Protein AF-A0A1H3CA97-F1 (afdb_monomer)

Secondary structure (DSSP, 8-state):
-EEEEHHHHHHHH-GGGGGGS-HHHHT-EEEES-TTT--HHHHHHHHHHHHHHHHS----

Structure (mmCIF, N/CA/C/O backbone):
data_AF-A0A1H3CA97-F1
#
_entry.id   AF-A0A1H3CA97-F1
#
loop_
_atom_site.group_PDB
_atom_site.id
_atom_site.type_symbol
_atom_site.label_atom_id
_atom_site.label_alt_id
_atom_site.label_comp_id
_atom_site.label_asym_id
_atom_site.label_entity_id
_atom_site.label_seq_id
_atom_site.pdbx_PDB_ins_code
_atom_site.Cartn_x
_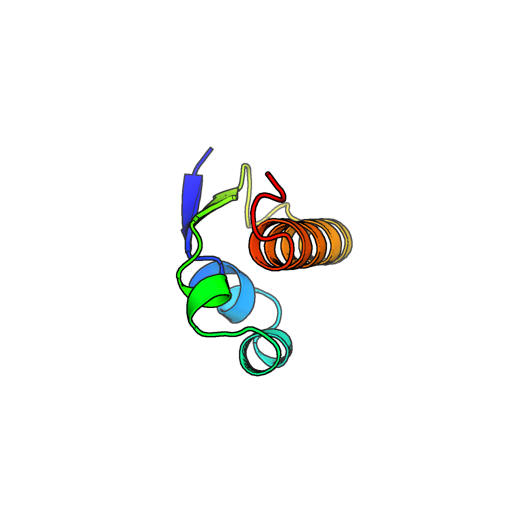atom_site.Cartn_y
_atom_site.Cartn_z
_atom_site.occupancy
_atom_site.B_iso_or_equiv
_atom_site.auth_seq_id
_atom_site.auth_comp_id
_atom_site.auth_asym_id
_atom_site.auth_atom_id
_atom_site.pdbx_PDB_model_num
ATOM 1 N N . MET A 1 1 ? -2.457 -1.995 14.854 1.00 61.28 1 MET A N 1
ATOM 2 C CA . MET A 1 1 ? -1.540 -1.305 13.931 1.00 61.28 1 MET A CA 1
ATOM 3 C C . MET A 1 1 ? -0.646 -2.376 13.373 1.00 61.28 1 MET A C 1
ATOM 5 O O . MET A 1 1 ? 0.100 -2.976 14.135 1.00 61.28 1 MET A O 1
ATOM 9 N N . GLU A 1 2 ? -0.839 -2.693 12.106 1.00 68.00 2 GLU A N 1
ATOM 10 C CA . GLU A 1 2 ? -0.107 -3.736 11.405 1.00 68.00 2 GLU A CA 1
ATOM 11 C C . GLU A 1 2 ? 0.614 -3.074 10.238 1.00 68.00 2 GLU A C 1
ATOM 13 O O . GLU A 1 2 ? 0.025 -2.268 9.518 1.00 68.00 2 GLU A O 1
ATOM 18 N N . THR A 1 3 ? 1.905 -3.349 10.104 1.00 75.56 3 THR A N 1
ATOM 19 C CA . THR A 1 3 ? 2.696 -2.836 8.991 1.00 75.56 3 THR A CA 1
ATOM 20 C C . THR A 1 3 ? 2.704 -3.900 7.911 1.00 75.56 3 THR A C 1
ATOM 22 O O . THR A 1 3 ? 3.054 -5.050 8.181 1.00 75.56 3 THR A O 1
ATOM 25 N N . MET A 1 4 ? 2.300 -3.538 6.699 1.00 81.62 4 MET A N 1
ATOM 26 C CA . MET A 1 4 ? 2.352 -4.448 5.563 1.00 81.62 4 MET A CA 1
ATOM 27 C C . MET A 1 4 ? 2.848 -3.731 4.319 1.00 81.62 4 MET A C 1
ATOM 29 O O . MET A 1 4 ? 2.753 -2.510 4.213 1.00 81.62 4 MET A O 1
ATOM 33 N N . LYS A 1 5 ? 3.350 -4.495 3.350 1.00 84.56 5 LYS A N 1
ATOM 34 C CA . LYS A 1 5 ? 3.728 -3.920 2.062 1.00 84.56 5 LYS A CA 1
ATOM 35 C C . LYS A 1 5 ? 2.503 -3.372 1.336 1.00 84.56 5 LYS A C 1
ATOM 37 O O . LYS A 1 5 ? 1.463 -4.039 1.286 1.00 84.56 5 LYS A O 1
ATOM 42 N N . LEU A 1 6 ? 2.657 -2.200 0.722 1.00 81.81 6 LEU A N 1
ATOM 43 C CA . LEU A 1 6 ? 1.642 -1.572 -0.119 1.00 81.81 6 LEU A CA 1
ATOM 44 C C . LEU A 1 6 ? 1.210 -2.531 -1.234 1.00 81.81 6 LEU A C 1
ATOM 46 O O . LEU A 1 6 ? 0.020 -2.673 -1.485 1.00 81.81 6 LEU A O 1
ATOM 50 N N . SER A 1 7 ? 2.155 -3.275 -1.821 1.00 83.44 7 SER A N 1
ATOM 51 C CA . SER A 1 7 ? 1.872 -4.361 -2.772 1.00 83.44 7 SER A CA 1
ATOM 52 C C . SER A 1 7 ? 0.810 -5.339 -2.273 1.00 83.44 7 SER A C 1
ATOM 54 O O . SER A 1 7 ? -0.162 -5.609 -2.976 1.00 83.44 7 SER A O 1
ATOM 56 N N . THR A 1 8 ? 0.955 -5.848 -1.052 1.00 83.75 8 THR A N 1
ATOM 57 C CA . THR A 1 8 ? 0.009 -6.803 -0.465 1.00 83.75 8 THR A CA 1
ATOM 58 C C . THR A 1 8 ? -1.352 -6.160 -0.199 1.00 83.75 8 THR A C 1
ATOM 60 O O . THR A 1 8 ? -2.384 -6.787 -0.450 1.00 83.75 8 THR A O 1
ATOM 63 N N . LEU A 1 9 ? -1.370 -4.909 0.269 1.00 80.25 9 LEU A N 1
ATOM 64 C CA . LEU A 1 9 ? -2.605 -4.155 0.497 1.00 80.25 9 LEU A CA 1
ATOM 65 C C . LEU A 1 9 ? -3.377 -3.952 -0.816 1.00 80.25 9 LEU A C 1
ATOM 67 O O . LEU A 1 9 ? -4.567 -4.250 -0.902 1.00 80.25 9 LEU A O 1
ATOM 71 N N . ILE A 1 10 ? -2.675 -3.509 -1.854 1.00 79.38 10 ILE A N 1
ATOM 72 C CA . ILE A 1 10 ? -3.223 -3.263 -3.186 1.00 79.38 10 ILE A CA 1
ATOM 73 C C . ILE A 1 10 ? -3.772 -4.547 -3.797 1.00 79.38 10 ILE A C 1
ATOM 75 O O . ILE A 1 10 ? -4.917 -4.566 -4.238 1.00 79.38 10 ILE A O 1
ATOM 79 N N . LEU A 1 11 ? -3.001 -5.638 -3.772 1.00 82.19 11 LEU A N 1
ATOM 80 C CA . LEU A 1 11 ? -3.438 -6.931 -4.307 1.00 82.19 11 LEU A CA 1
ATOM 81 C C . LEU A 1 11 ? -4.695 -7.454 -3.609 1.00 82.19 11 LEU A C 1
ATOM 83 O O . LEU A 1 11 ? -5.529 -8.094 -4.244 1.00 82.19 11 LEU A O 1
ATOM 87 N N . THR A 1 12 ? -4.831 -7.180 -2.311 1.00 78.94 12 THR A N 1
ATOM 88 C CA . THR A 1 12 ? -5.978 -7.6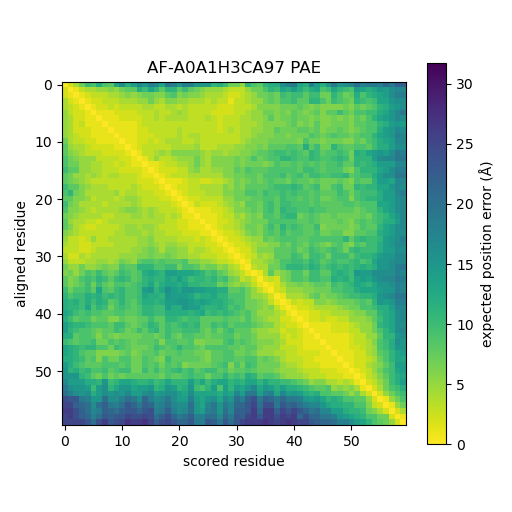33 -1.517 1.00 78.94 12 THR A CA 1
ATOM 89 C C . THR A 1 12 ? -7.249 -6.856 -1.855 1.00 78.94 12 THR A C 1
ATOM 91 O O . THR A 1 12 ? -8.337 -7.428 -1.799 1.00 78.94 12 THR A O 1
ATOM 94 N N . VAL A 1 13 ? -7.139 -5.570 -2.206 1.00 72.50 13 VAL A N 1
ATOM 95 C CA . VAL A 1 13 ? -8.318 -4.699 -2.329 1.00 72.50 13 VAL A CA 1
ATOM 96 C C . VAL A 1 13 ? -8.629 -4.272 -3.759 1.00 72.50 13 VAL A C 1
ATOM 98 O O . VAL A 1 13 ? -9.795 -4.211 -4.153 1.00 72.50 13 VAL A O 1
ATOM 101 N N . SER A 1 14 ? -7.624 -3.938 -4.557 1.00 72.69 14 SER A N 1
ATOM 102 C CA . SER A 1 14 ? -7.790 -3.572 -5.966 1.00 72.69 14 SER A CA 1
ATOM 103 C C . SER A 1 14 ? -6.509 -3.899 -6.734 1.00 72.69 14 SER A C 1
ATOM 105 O O . SER A 1 14 ? -5.658 -3.025 -6.903 1.00 72.69 14 SER A O 1
ATOM 107 N N . PRO A 1 15 ? -6.368 -5.149 -7.209 1.00 77.88 15 PRO A N 1
ATOM 108 C CA . PRO A 1 15 ? -5.191 -5.584 -7.955 1.00 77.88 15 PRO A CA 1
ATOM 109 C C . PRO A 1 15 ? -4.973 -4.776 -9.242 1.00 77.88 15 PRO A C 1
ATOM 111 O O . PRO A 1 15 ? -3.839 -4.659 -9.682 1.00 77.88 15 PRO A O 1
ATOM 114 N N . ASP A 1 16 ? -6.005 -4.136 -9.799 1.00 78.62 16 ASP A N 1
ATOM 115 C CA . ASP A 1 16 ? -5.876 -3.232 -10.952 1.00 78.62 16 ASP A CA 1
ATOM 116 C C . ASP A 1 16 ? -4.959 -2.024 -10.680 1.00 78.62 16 ASP A C 1
ATOM 118 O O . ASP A 1 16 ? -4.316 -1.505 -11.589 1.00 78.62 16 ASP A O 1
ATOM 122 N N . LEU A 1 17 ? -4.861 -1.572 -9.422 1.00 71.62 17 LEU A N 1
ATOM 123 C CA . LEU A 1 17 ? -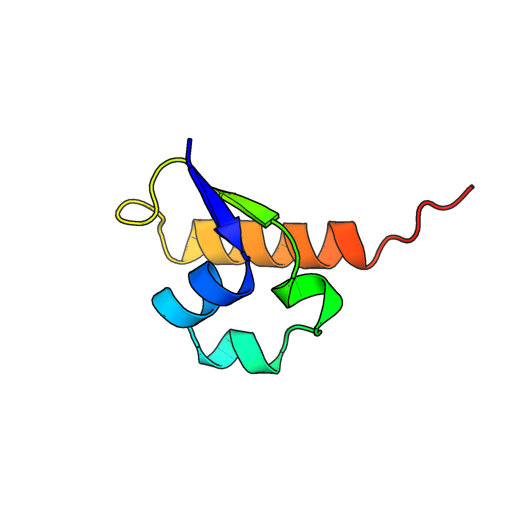3.956 -0.483 -9.036 1.00 71.62 17 LEU A CA 1
ATOM 124 C C . LEU A 1 17 ? -2.507 -0.963 -8.883 1.00 71.62 17 LEU A C 1
ATOM 126 O O . LEU A 1 17 ? -1.592 -0.143 -8.879 1.00 71.62 17 LEU A O 1
ATOM 130 N N . TYR A 1 18 ? -2.284 -2.277 -8.786 1.00 79.56 18 TYR A N 1
ATOM 131 C CA . TYR A 1 18 ? -0.950 -2.864 -8.654 1.00 79.56 18 TYR A CA 1
ATOM 132 C C . TYR A 1 18 ? -0.076 -2.534 -9.860 1.00 79.56 18 TYR A C 1
ATOM 134 O O . TYR A 1 18 ? 1.094 -2.205 -9.705 1.00 79.56 18 TYR A O 1
ATOM 142 N N . GLU A 1 19 ? -0.663 -2.565 -11.056 1.00 77.44 19 GLU A N 1
ATOM 143 C CA . GLU A 1 19 ? 0.036 -2.262 -12.306 1.00 77.44 19 GLU A CA 1
ATOM 144 C C . GLU A 1 19 ? 0.313 -0.761 -12.492 1.00 77.44 19 GLU A C 1
ATOM 146 O O . GLU A 1 19 ? 1.149 -0.382 -13.310 1.00 77.44 19 GLU A O 1
ATOM 151 N N . LEU A 1 20 ? -0.373 0.104 -11.737 1.00 76.62 20 LEU A N 1
ATOM 152 C CA . LEU A 1 20 ? -0.174 1.558 -11.776 1.00 76.62 20 LEU A CA 1
ATOM 153 C C . LEU A 1 20 ? 0.942 2.026 -10.833 1.00 76.62 20 LEU A C 1
ATOM 155 O O . LEU A 1 20 ? 1.423 3.156 -10.954 1.00 76.62 20 LEU A O 1
ATOM 159 N N . LEU A 1 21 ? 1.348 1.170 -9.899 1.00 75.44 21 LEU A N 1
ATOM 160 C CA . LEU A 1 21 ? 2.384 1.447 -8.916 1.00 75.44 21 LEU A CA 1
ATOM 161 C C . LEU A 1 21 ? 3.747 0.976 -9.428 1.00 75.44 21 LEU A C 1
ATOM 163 O O . LEU A 1 21 ? 3.867 0.000 -10.164 1.00 75.44 21 LEU A O 1
ATOM 167 N N . ARG A 1 22 ? 4.804 1.688 -9.032 1.00 79.12 22 ARG A N 1
ATOM 168 C CA . ARG A 1 22 ? 6.190 1.308 -9.349 1.00 79.12 22 ARG A CA 1
ATOM 169 C C . ARG A 1 22 ? 6.711 0.328 -8.306 1.00 79.12 22 ARG A C 1
ATOM 171 O O . ARG A 1 22 ? 6.253 0.357 -7.172 1.00 79.12 22 ARG A O 1
ATOM 178 N N . ASP A 1 23 ? 7.752 -0.436 -8.626 1.00 80.50 23 ASP A N 1
ATOM 179 C CA . ASP A 1 23 ? 8.405 -1.333 -7.657 1.00 80.50 23 ASP A CA 1
ATOM 180 C C . ASP A 1 23 ? 8.757 -0.650 -6.326 1.00 80.50 23 ASP A C 1
ATOM 182 O O . ASP A 1 23 ? 8.574 -1.240 -5.267 1.00 80.50 23 ASP A O 1
ATOM 186 N N . VAL A 1 24 ? 9.191 0.615 -6.364 1.00 76.88 24 VAL A N 1
ATOM 187 C CA . VAL A 1 24 ? 9.513 1.395 -5.153 1.00 76.88 24 VAL A CA 1
ATOM 188 C C . VAL A 1 24 ? 8.289 1.679 -4.278 1.00 76.88 24 VAL A C 1
ATOM 190 O O . VAL A 1 24 ? 8.392 1.686 -3.059 1.00 76.88 24 VAL A O 1
ATOM 193 N N . GLU A 1 25 ? 7.126 1.869 -4.897 1.00 75.31 25 GLU A N 1
ATOM 194 C CA . GLU A 1 25 ? 5.850 2.074 -4.210 1.00 75.31 25 GLU A CA 1
ATOM 195 C C . GLU A 1 25 ? 5.348 0.754 -3.627 1.00 75.31 25 GLU A C 1
ATOM 197 O O . GLU A 1 25 ? 4.895 0.682 -2.491 1.00 75.31 25 GLU A O 1
ATOM 202 N N . LEU A 1 26 ? 5.454 -0.315 -4.416 1.00 79.44 26 LEU A N 1
ATOM 203 C CA . LEU A 1 26 ? 5.021 -1.660 -4.055 1.00 79.44 26 LEU A CA 1
ATOM 204 C C . LEU A 1 26 ? 5.835 -2.241 -2.895 1.00 79.44 26 LEU A C 1
ATOM 206 O O . LEU A 1 26 ? 5.288 -3.001 -2.086 1.00 79.44 26 LEU A O 1
ATOM 210 N N . ASP A 1 27 ? 7.118 -1.889 -2.809 1.00 81.31 27 ASP A N 1
ATOM 211 C CA . ASP A 1 27 ? 7.993 -2.267 -1.700 1.00 81.31 27 ASP A CA 1
ATOM 212 C C . ASP A 1 27 ? 7.791 -1.392 -0.454 1.00 81.31 27 ASP A C 1
ATOM 214 O O . ASP A 1 27 ? 8.222 -1.775 0.633 1.00 81.31 27 ASP A O 1
ATOM 218 N N . SER A 1 28 ? 7.078 -0.268 -0.579 1.00 80.25 28 SER A N 1
ATOM 219 C CA . SER A 1 28 ? 6.803 0.626 0.540 1.00 80.25 28 SER A CA 1
ATOM 220 C C . SER A 1 28 ? 5.969 -0.062 1.618 1.00 80.25 28 SER A C 1
ATOM 222 O O . SER A 1 28 ? 4.948 -0.702 1.352 1.00 80.25 28 SER A O 1
ATOM 224 N N . GLU A 1 29 ? 6.375 0.119 2.869 1.00 80.44 29 GLU A N 1
ATOM 225 C CA . GLU A 1 29 ? 5.643 -0.355 4.036 1.00 80.44 29 GLU A CA 1
ATOM 226 C C . GLU A 1 29 ? 4.591 0.675 4.452 1.00 80.44 29 GLU A C 1
ATOM 228 O O . GLU A 1 29 ? 4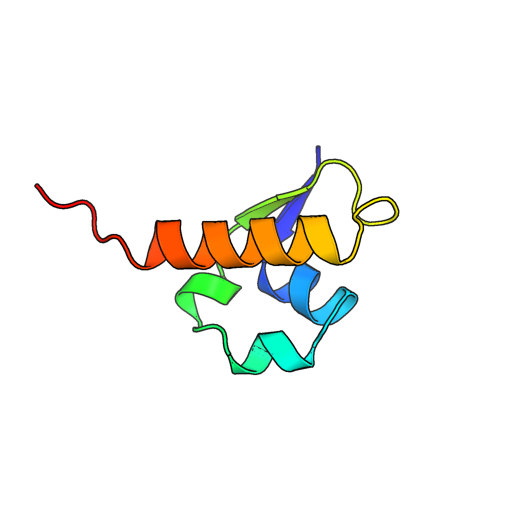.903 1.835 4.718 1.00 80.44 29 GLU A O 1
ATOM 233 N N . VAL A 1 30 ? 3.332 0.249 4.523 1.00 76.19 30 VAL A N 1
ATOM 234 C CA . VAL A 1 30 ? 2.216 1.072 4.990 1.00 76.19 30 VAL A CA 1
ATOM 235 C C . VAL A 1 30 ? 1.673 0.542 6.305 1.00 76.19 30 VAL A C 1
ATOM 237 O O . VAL A 1 30 ? 1.534 -0.665 6.518 1.00 76.19 30 VAL A O 1
ATOM 240 N N . ILE A 1 31 ? 1.362 1.469 7.208 1.00 74.25 31 ILE A N 1
ATOM 241 C CA . ILE A 1 31 ? 0.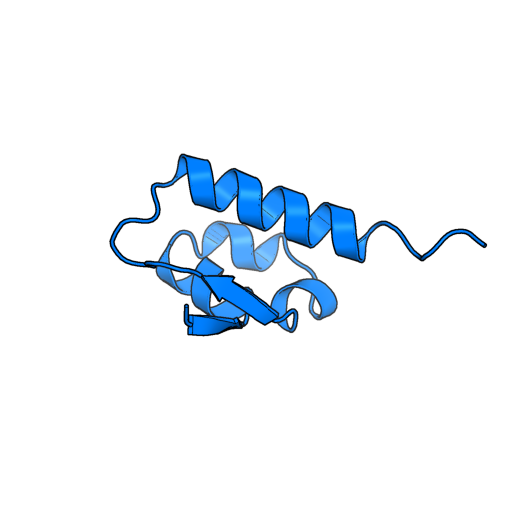778 1.153 8.507 1.00 74.25 31 ILE A CA 1
ATOM 242 C C . ILE A 1 31 ? -0.734 1.155 8.349 1.00 74.25 31 ILE A C 1
ATOM 244 O O . ILE A 1 31 ? -1.350 2.192 8.110 1.00 74.25 31 ILE A O 1
ATOM 248 N N . VAL A 1 32 ? -1.337 -0.013 8.526 1.00 71.50 32 VAL A N 1
ATOM 249 C CA . VAL A 1 32 ? -2.777 -0.200 8.436 1.00 71.50 32 VAL A CA 1
ATOM 250 C C . VAL A 1 32 ? -3.327 -0.566 9.809 1.00 71.50 32 VAL A C 1
ATOM 252 O O . VAL A 1 32 ? -2.856 -1.476 10.492 1.00 71.50 32 VAL A O 1
ATOM 255 N N . THR A 1 33 ? -4.349 0.158 10.257 1.00 67.69 33 THR A N 1
ATOM 256 C CA . THR A 1 33 ? -4.926 -0.071 11.590 1.00 67.69 33 THR A CA 1
ATOM 257 C C . THR A 1 33 ? -6.024 -1.138 11.561 1.00 67.69 33 THR A C 1
ATOM 259 O O . THR A 1 33 ? -6.218 -1.816 12.571 1.00 67.69 33 THR A O 1
ATOM 262 N N . ASN A 1 34 ? -6.697 -1.337 10.415 1.00 66.81 34 ASN A N 1
ATOM 263 C CA . ASN A 1 34 ? -7.687 -2.400 10.218 1.00 66.81 34 ASN A CA 1
ATOM 264 C C . ASN A 1 34 ? -8.011 -2.643 8.724 1.00 66.81 34 ASN A C 1
ATOM 266 O O . ASN A 1 34 ? -8.843 -1.947 8.154 1.00 66.81 34 ASN A O 1
ATOM 270 N N . ILE A 1 35 ? -7.384 -3.640 8.089 1.00 65.25 35 ILE A N 1
ATOM 271 C CA . ILE A 1 35 ? -7.541 -3.910 6.640 1.00 65.25 35 ILE A CA 1
ATOM 272 C C . ILE A 1 35 ? -8.993 -4.295 6.284 1.00 65.25 35 ILE A C 1
ATOM 274 O O . ILE A 1 35 ? -9.475 -3.974 5.206 1.00 65.25 35 ILE A O 1
ATOM 278 N N . GLN A 1 36 ? -9.713 -4.950 7.202 1.00 66.06 36 GLN A N 1
ATOM 279 C CA . GLN A 1 36 ? -11.100 -5.387 6.987 1.00 66.06 36 GLN A CA 1
ATOM 280 C C . GLN A 1 36 ? -12.127 -4.257 7.133 1.00 66.06 36 GLN A C 1
ATOM 282 O O . GLN A 1 36 ? -13.219 -4.348 6.582 1.00 66.06 36 GLN A O 1
ATOM 287 N N . SER A 1 37 ? -11.788 -3.213 7.890 1.00 67.69 37 SER A N 1
ATOM 288 C CA . SER A 1 37 ? -12.625 -2.024 8.075 1.00 67.69 37 SER A CA 1
ATOM 289 C C . SER A 1 37 ? -12.190 -0.853 7.197 1.00 67.69 37 SER A C 1
ATOM 291 O O . SER A 1 37 ? -12.828 0.199 7.236 1.00 67.69 37 SER A O 1
ATOM 293 N N . ILE A 1 38 ? -11.100 -1.013 6.446 1.00 67.94 38 ILE A N 1
ATOM 294 C CA . ILE A 1 38 ? -10.639 -0.024 5.490 1.00 67.94 38 ILE A CA 1
ATOM 295 C C . ILE A 1 38 ? -11.679 0.049 4.370 1.00 67.94 38 ILE A C 1
ATOM 297 O O . ILE A 1 38 ? -11.994 -0.938 3.701 1.00 67.94 38 ILE A O 1
ATOM 301 N N . ASN A 1 39 ? -12.260 1.232 4.213 1.00 66.94 39 ASN A N 1
ATOM 302 C CA . ASN A 1 39 ? -13.182 1.486 3.127 1.00 66.94 39 ASN A CA 1
ATOM 303 C C . ASN A 1 39 ? -12.389 1.756 1.849 1.00 66.94 39 ASN A C 1
ATOM 305 O O . ASN A 1 39 ? -11.224 2.153 1.882 1.00 66.94 39 ASN A O 1
ATOM 309 N N . ARG A 1 40 ? -13.028 1.551 0.699 1.00 67.50 40 ARG A N 1
ATOM 310 C CA . ARG A 1 40 ? -12.371 1.757 -0.599 1.00 67.50 40 ARG A CA 1
ATOM 311 C C . ARG A 1 40 ? -11.877 3.203 -0.786 1.00 67.50 40 ARG A C 1
ATOM 313 O O . ARG A 1 40 ? -10.866 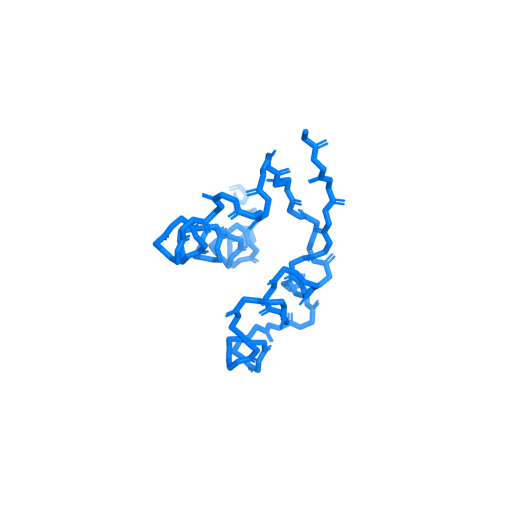3.407 -1.449 1.00 67.50 40 ARG A O 1
ATOM 320 N N . ASP A 1 41 ? -12.562 4.162 -0.163 1.00 67.81 41 ASP A N 1
ATOM 321 C CA . ASP A 1 41 ? -12.173 5.578 -0.102 1.00 67.81 41 ASP A CA 1
ATOM 322 C C . ASP A 1 41 ? -10.878 5.794 0.699 1.00 67.81 41 ASP A C 1
ATOM 324 O O . ASP A 1 41 ? -9.927 6.364 0.168 1.00 67.81 41 ASP A O 1
ATOM 328 N N . ASP A 1 42 ? -10.788 5.253 1.922 1.00 70.19 42 ASP A N 1
ATOM 329 C CA . ASP A 1 42 ? -9.579 5.330 2.759 1.00 70.19 42 ASP A CA 1
ATOM 330 C C . ASP A 1 42 ? -8.355 4.720 2.064 1.00 70.19 42 ASP A C 1
ATOM 332 O O . ASP A 1 42 ? -7.244 5.234 2.167 1.00 70.19 42 ASP A O 1
ATOM 336 N N . LEU A 1 43 ? -8.542 3.628 1.319 1.00 70.62 43 LEU A N 1
ATOM 337 C CA . LEU A 1 43 ? -7.466 3.060 0.506 1.00 70.62 43 LEU A CA 1
ATOM 338 C C . LEU A 1 43 ? -6.992 4.005 -0.570 1.00 70.62 43 LEU A C 1
ATOM 340 O O . LEU A 1 43 ? -5.789 4.132 -0.752 1.00 70.62 43 LEU A O 1
ATOM 344 N N . SER A 1 44 ? -7.915 4.635 -1.293 1.00 70.38 44 SER A N 1
ATOM 345 C CA . SER A 1 44 ? -7.528 5.574 -2.335 1.00 70.38 44 SER A CA 1
ATOM 346 C C . SER A 1 44 ? -6.667 6.691 -1.750 1.00 70.38 44 SER A C 1
ATOM 348 O O . SER A 1 44 ? -5.661 7.042 -2.357 1.00 70.38 44 SER A O 1
ATOM 350 N N . GLU A 1 45 ? -6.993 7.180 -0.550 1.00 73.00 45 GLU A N 1
ATOM 351 C CA . GLU A 1 45 ? -6.161 8.156 0.158 1.00 73.00 45 GLU A CA 1
ATOM 352 C C . GLU A 1 45 ? -4.799 7.594 0.572 1.00 73.00 45 GLU A C 1
ATOM 354 O O . GLU A 1 45 ? -3.788 8.250 0.342 1.00 73.00 45 GLU A O 1
ATOM 359 N N . ILE A 1 46 ? -4.732 6.384 1.135 1.00 75.31 46 ILE A N 1
ATOM 360 C CA . ILE A 1 46 ? -3.456 5.760 1.533 1.00 75.31 46 ILE A CA 1
ATOM 361 C C . ILE A 1 46 ? -2.544 5.566 0.320 1.00 75.31 46 ILE A C 1
ATOM 363 O O . ILE A 1 46 ? -1.341 5.791 0.408 1.00 75.31 46 ILE A O 1
ATOM 367 N N . ILE A 1 47 ? -3.110 5.159 -0.814 1.00 71.81 47 ILE A N 1
ATOM 368 C CA . ILE A 1 47 ? -2.376 4.924 -2.057 1.00 71.81 47 ILE A CA 1
ATOM 369 C C . ILE A 1 47 ? -1.906 6.251 -2.640 1.00 71.81 47 ILE A C 1
ATOM 371 O O . ILE A 1 47 ? -0.734 6.379 -2.973 1.00 71.81 47 ILE A O 1
ATOM 375 N N . SER A 1 48 ? -2.784 7.255 -2.714 1.00 72.06 48 SER A N 1
ATOM 376 C CA . SER A 1 48 ? -2.403 8.604 -3.135 1.00 72.06 48 SER A CA 1
ATOM 377 C C . SER A 1 48 ? -1.302 9.173 -2.247 1.00 72.06 48 SER A C 1
ATOM 379 O O . SER A 1 48 ? -0.312 9.668 -2.772 1.00 72.06 48 SER A O 1
ATOM 381 N N . GLN A 1 49 ? -1.409 9.022 -0.926 1.00 71.06 49 GLN A N 1
ATOM 382 C CA . GLN A 1 49 ? -0.371 9.463 -0.002 1.00 71.06 49 GLN A CA 1
ATOM 383 C C . GLN A 1 49 ? 0.925 8.678 -0.173 1.00 71.06 49 GLN A C 1
ATOM 385 O O . GLN A 1 49 ? 1.980 9.295 -0.153 1.00 71.06 49 GLN A O 1
ATOM 390 N N . ALA A 1 50 ? 0.880 7.356 -0.363 1.00 69.25 50 ALA A N 1
ATOM 391 C CA . ALA A 1 50 ? 2.074 6.545 -0.599 1.00 69.25 50 ALA A CA 1
ATOM 392 C C . ALA A 1 50 ? 2.807 6.982 -1.877 1.00 69.25 50 ALA A C 1
ATOM 394 O O . ALA A 1 50 ? 4.026 7.173 -1.828 1.00 69.25 50 ALA A O 1
ATOM 395 N N . ILE A 1 51 ? 2.041 7.252 -2.944 1.00 70.56 51 ILE A N 1
ATOM 396 C CA . ILE A 1 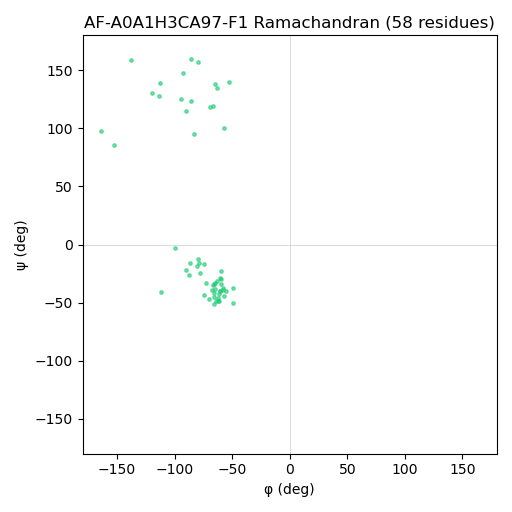51 ? 2.537 7.778 -4.220 1.00 70.56 51 ILE A CA 1
ATOM 397 C C . ILE A 1 51 ? 3.122 9.168 -4.050 1.00 70.56 51 ILE A C 1
ATOM 399 O O . ILE A 1 51 ? 4.235 9.415 -4.499 1.00 70.56 51 ILE A O 1
ATOM 403 N N . GLU A 1 52 ? 2.421 10.087 -3.391 1.00 68.19 52 GLU A N 1
ATOM 404 C CA . GLU A 1 52 ? 2.920 11.446 -3.169 1.00 68.19 52 GLU A CA 1
ATOM 405 C C . GLU A 1 52 ? 4.167 11.467 -2.276 1.00 68.19 52 GLU A C 1
ATOM 407 O O . GLU A 1 52 ? 5.103 12.221 -2.548 1.00 68.19 52 GLU A O 1
ATOM 412 N N . HIS A 1 53 ? 4.228 10.612 -1.251 1.00 65.56 53 HIS A N 1
ATOM 413 C CA . HIS A 1 53 ? 5.380 10.527 -0.352 1.00 65.56 53 HIS A CA 1
ATOM 414 C C . HIS A 1 53 ? 6.636 10.017 -1.064 1.00 65.56 53 HIS A C 1
ATOM 416 O O . HIS A 1 53 ? 7.736 10.464 -0.749 1.00 65.56 53 HIS A O 1
ATOM 422 N N . HIS A 1 54 ? 6.483 9.104 -2.025 1.00 61.75 54 HIS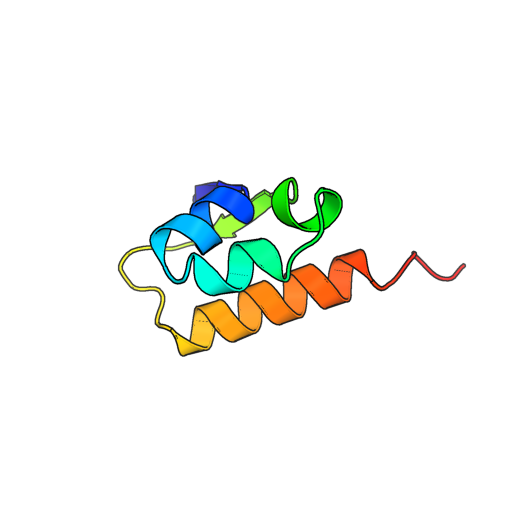 A N 1
ATOM 423 C CA . HIS A 1 54 ? 7.596 8.551 -2.800 1.00 61.75 54 HIS A CA 1
ATOM 424 C C . HIS A 1 54 ? 7.904 9.342 -4.081 1.00 61.75 54 HIS A C 1
ATOM 426 O O . HIS A 1 54 ? 9.035 9.293 -4.572 1.00 61.75 54 HIS A O 1
ATOM 432 N N . HIS A 1 55 ? 6.947 10.110 -4.617 1.00 55.34 55 HIS A N 1
ATOM 433 C CA . HIS A 1 55 ? 7.177 11.046 -5.728 1.00 55.34 55 HIS A CA 1
ATOM 434 C C . HIS A 1 55 ? 7.788 12.370 -5.318 1.00 55.34 55 HIS A C 1
ATOM 436 O O . HIS A 1 55 ? 8.322 13.056 -6.187 1.00 55.34 55 HIS A O 1
ATOM 442 N N . CYS A 1 56 ? 7.731 12.739 -4.043 1.00 47.34 56 CYS A N 1
ATOM 443 C CA . CYS A 1 56 ? 8.554 13.813 -3.520 1.00 47.34 56 CYS A CA 1
ATOM 444 C C . CYS A 1 56 ? 9.932 13.232 -3.179 1.00 47.34 56 CYS A C 1
ATOM 446 O O . CYS A 1 56 ? 10.115 12.729 -2.067 1.00 47.34 56 CYS A O 1
ATOM 448 N N . PRO A 1 57 ? 10.951 13.315 -4.068 1.00 48.03 57 PRO A N 1
ATOM 449 C CA . PRO A 1 57 ? 12.307 13.291 -3.552 1.00 48.03 57 PRO A CA 1
ATOM 450 C C . PRO A 1 57 ? 12.373 14.392 -2.485 1.00 48.03 57 PRO A C 1
ATOM 452 O O . PRO A 1 57 ? 11.772 15.454 -2.690 1.00 48.03 57 PRO A O 1
ATOM 455 N N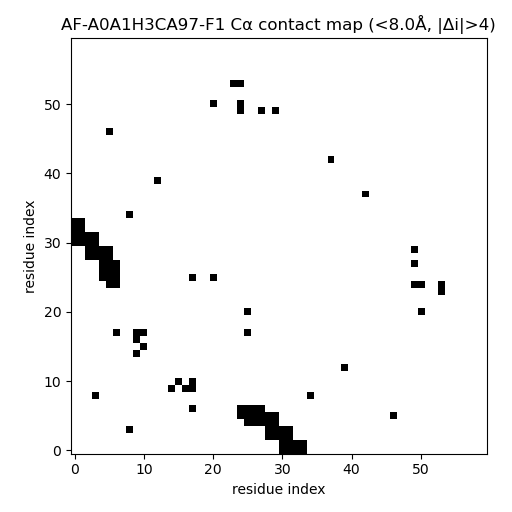 . PRO A 1 58 ? 13.046 14.168 -1.347 1.00 47.38 58 PRO A N 1
ATOM 456 C CA . PRO A 1 58 ? 13.266 15.232 -0.386 1.00 47.38 58 PRO A CA 1
ATOM 457 C C . PRO A 1 58 ? 13.998 16.357 -1.122 1.00 47.38 58 PRO A C 1
ATOM 459 O O . PRO A 1 58 ? 15.192 16.259 -1.407 1.00 47.38 58 PRO A O 1
ATOM 462 N N . TYR A 1 59 ? 13.259 17.393 -1.521 1.00 44.91 59 TYR A N 1
ATOM 463 C CA . TYR A 1 59 ? 13.853 18.611 -2.026 1.00 44.91 59 TYR A CA 1
ATOM 464 C C . TYR A 1 59 ? 14.530 19.282 -0.832 1.00 44.91 59 TYR A C 1
ATOM 466 O O . TYR A 1 59 ? 13.909 19.562 0.192 1.00 44.91 59 TYR A O 1
ATOM 474 N N . HIS A 1 60 ? 15.839 19.390 -1.023 1.00 44.41 60 HIS A N 1
ATOM 475 C CA . HIS A 1 60 ? 16.902 20.005 -0.242 1.00 44.41 60 HIS A CA 1
ATOM 476 C C . HIS A 1 60 ? 16.538 21.327 0.451 1.00 44.41 60 HIS A C 1
ATOM 478 O O . HIS A 1 60 ? 15.839 22.152 -0.182 1.00 44.41 60 HIS A O 1
#

Foldseek 3Di:
DDKDFLLVLCVVPPCVCNVVDDPVLRRDIDDDPDSPPQDPVNNVVSSVCSCVVVVDPPDD

Radius of gyration: 11.33 Å; Cα contacts (8 Å, |Δi|>4): 51; chains: 1; bounding box: 30×28×26 Å

pLDDT: mean 71.32, std 9.7, range [44.41, 84.56]

Sequence (60 aa):
METMKLSTLILTVSPDLYELLRDVELDSEVIVTNIQSINRDDLSEIISQAIEHHHCPPYH

Solvent-accessible surface area (backbone atoms only — not comparable to full-atom values): 3622 Å² total; per-residue (Å²): 113,44,77,41,40,39,42,61,54,30,55,73,75,43,48,80,54,49,80,76,49,51,73,75,52,35,66,33,75,40,81,42,76,47,80,90,74,54,45,76,66,58,47,52,50,52,51,51,48,51,50,52,61,67,71,48,68,85,79,128

Organism: NCBI:txid1048340

Mean predicted aligned error: 8.22 Å

Nearest PDB structures (foldseek):
  4puf-assembly1_A  TM=4.442E-01  e=4.295E+00  Salmonella enterica subsp. enterica serovar Typhimurium str. 14028S
  7jyz-assembly1_B  TM=4.454E-01  e=7.825E+00  Homo sapiens
  8wi3-assembly1_A  TM=4.004E-01  e=8.365E+00  Homo sapiens